Protein AF-A0A7X0MGI4-F1 (afdb_monomer_lite)

Structure (mmCIF, N/CA/C/O backbone):
data_AF-A0A7X0MGI4-F1
#
_entry.id   AF-A0A7X0MGI4-F1
#
loop_
_atom_site.group_PDB
_atom_site.id
_atom_site.type_symbol
_atom_site.label_atom_id
_atom_site.label_alt_id
_atom_site.label_comp_id
_atom_site.label_asym_id
_atom_site.label_entity_id
_atom_site.label_seq_id
_atom_site.pdbx_PDB_ins_code
_atom_site.Cartn_x
_atom_site.Cartn_y
_atom_site.Cartn_z
_atom_site.occupancy
_atom_site.B_iso_or_equiv
_atom_site.auth_seq_id
_atom_site.auth_comp_id
_atom_site.auth_asym_id
_atom_site.auth_atom_id
_atom_site.pdbx_PDB_model_num
ATOM 1 N N . MET A 1 1 ? -4.180 2.781 -29.500 1.00 62.75 1 MET A N 1
ATOM 2 C CA . MET A 1 1 ? -3.336 3.345 -28.426 1.00 62.75 1 MET A CA 1
ATOM 3 C C . MET A 1 1 ? -2.896 2.178 -27.555 1.00 62.75 1 MET A C 1
ATOM 5 O O . MET A 1 1 ? -3.752 1.368 -27.222 1.00 62.75 1 MET A O 1
ATOM 9 N N . ALA A 1 2 ? -1.598 2.018 -27.291 1.00 71.94 2 ALA A N 1
ATOM 10 C CA . ALA A 1 2 ? -1.114 0.973 -26.388 1.00 71.94 2 ALA A CA 1
ATOM 11 C C . ALA A 1 2 ? -1.318 1.423 -24.927 1.00 71.94 2 ALA A C 1
ATOM 13 O O . ALA A 1 2 ? -1.154 2.614 -24.654 1.00 71.94 2 ALA A O 1
ATOM 14 N N . PRO A 1 3 ? -1.712 0.526 -24.009 1.00 78.38 3 PRO A N 1
ATOM 15 C CA . PRO A 1 3 ? -1.865 0.867 -22.598 1.00 78.38 3 PRO A CA 1
ATOM 16 C C . PRO A 1 3 ? -0.512 1.213 -21.953 1.00 78.38 3 PRO A C 1
ATOM 18 O O . PRO A 1 3 ? 0.517 0.644 -22.311 1.00 78.38 3 PRO A O 1
ATOM 21 N N . SER A 1 4 ? -0.531 2.157 -21.005 1.00 90.88 4 SER A N 1
ATOM 22 C CA . SER A 1 4 ? 0.606 2.472 -20.124 1.00 90.88 4 SER A CA 1
ATOM 23 C C . SER A 1 4 ? 0.912 1.299 -19.183 1.00 90.88 4 SER A C 1
ATOM 25 O O . SER A 1 4 ? 0.024 0.493 -18.902 1.00 90.88 4 SER A O 1
ATOM 27 N N . THR A 1 5 ? 2.132 1.247 -18.641 1.00 90.75 5 THR A N 1
ATOM 28 C CA . THR A 1 5 ? 2.509 0.340 -17.540 1.00 90.75 5 THR A CA 1
ATOM 29 C C . THR A 1 5 ? 1.713 0.602 -16.255 1.00 90.75 5 THR A C 1
ATOM 31 O O . THR A 1 5 ? 1.580 -0.299 -15.437 1.00 90.75 5 THR A O 1
ATOM 34 N N . HIS A 1 6 ? 1.127 1.797 -16.115 1.00 93.69 6 HIS A N 1
ATOM 35 C CA . HIS A 1 6 ? 0.294 2.218 -14.980 1.00 93.69 6 HIS A CA 1
ATOM 36 C C . HIS A 1 6 ? -1.187 2.259 -15.374 1.00 93.69 6 HIS A C 1
ATOM 38 O O . HIS A 1 6 ? -1.831 3.308 -15.342 1.00 93.69 6 HIS A O 1
ATOM 44 N N . ASN A 1 7 ? -1.719 1.136 -15.857 1.00 91.12 7 ASN A N 1
ATOM 45 C CA . ASN A 1 7 ? -3.123 1.023 -16.244 1.00 91.12 7 ASN A CA 1
ATOM 46 C C . ASN A 1 7 ? -3.768 -0.217 -15.615 1.00 91.12 7 ASN A C 1
ATOM 48 O O . ASN A 1 7 ? -3.188 -1.299 -15.632 1.00 91.12 7 ASN A O 1
ATOM 52 N N . GLY A 1 8 ? -4.992 -0.061 -15.105 1.00 90.75 8 GLY A N 1
ATOM 53 C CA . GLY A 1 8 ? -5.728 -1.118 -14.412 1.00 90.75 8 GLY A CA 1
ATOM 54 C C . GLY A 1 8 ? -5.071 -1.532 -13.092 1.00 90.75 8 GLY A C 1
ATOM 55 O O . GLY A 1 8 ? -4.338 -0.758 -12.478 1.00 90.75 8 GLY A O 1
ATOM 56 N N . THR A 1 9 ? -5.343 -2.757 -12.642 1.00 94.25 9 THR A N 1
ATOM 57 C CA . THR A 1 9 ? -4.617 -3.368 -11.519 1.00 94.25 9 THR A CA 1
ATOM 58 C C . THR A 1 9 ? -3.202 -3.714 -11.976 1.00 94.25 9 THR A C 1
ATOM 60 O O . THR A 1 9 ? -3.031 -4.523 -12.885 1.00 94.25 9 THR A O 1
ATOM 63 N N . HIS A 1 10 ? -2.199 -3.095 -11.358 1.00 95.38 10 HIS A N 1
ATOM 64 C CA . HIS A 1 10 ? -0.795 -3.182 -11.760 1.00 95.38 10 HIS A CA 1
ATOM 65 C C . HIS A 1 10 ? 0.129 -3.210 -10.534 1.00 95.38 10 HIS A C 1
ATOM 67 O O . HIS A 1 10 ? -0.341 -3.199 -9.396 1.00 95.38 10 HIS A O 1
ATOM 73 N N . LEU A 1 11 ? 1.437 -3.277 -10.782 1.00 95.75 11 LEU A N 1
ATOM 74 C CA . LEU A 1 11 ? 2.483 -3.265 -9.766 1.00 95.75 11 LEU A CA 1
ATOM 75 C C . LEU A 1 11 ? 3.522 -2.201 -10.120 1.00 95.75 11 LEU A C 1
ATOM 77 O O . LEU A 1 11 ? 4.064 -2.215 -11.226 1.00 95.75 11 LEU A O 1
ATOM 81 N N . ASP A 1 12 ? 3.831 -1.338 -9.158 1.00 96.50 12 ASP A N 1
ATOM 82 C CA . ASP A 1 12 ? 4.896 -0.347 -9.269 1.00 96.50 12 ASP A CA 1
ATOM 83 C C . ASP A 1 12 ? 6.180 -0.882 -8.625 1.00 96.50 12 ASP A C 1
ATOM 85 O O . ASP A 1 12 ? 6.216 -1.196 -7.436 1.00 96.50 12 ASP A O 1
ATOM 89 N N . ALA A 1 13 ? 7.252 -0.990 -9.411 1.00 96.69 13 ALA A N 1
ATOM 90 C CA . ALA A 1 13 ? 8.588 -1.282 -8.891 1.00 96.69 13 ALA A CA 1
ATOM 91 C C . ALA A 1 13 ? 9.240 -0.001 -8.331 1.00 96.69 13 ALA A C 1
ATOM 93 O O . ALA A 1 13 ? 8.902 1.083 -8.805 1.00 96.69 13 ALA A O 1
ATOM 94 N N . PRO A 1 14 ? 10.223 -0.077 -7.409 1.00 96.00 14 PRO A N 1
ATOM 95 C CA . PRO A 1 14 ? 10.893 1.105 -6.845 1.00 96.00 14 PRO A CA 1
ATOM 96 C C . PRO A 1 14 ? 11.381 2.126 -7.886 1.00 96.00 14 PRO A C 1
ATOM 98 O O . PRO A 1 14 ? 11.276 3.336 -7.673 1.00 96.00 14 PRO A O 1
ATOM 101 N N . TYR A 1 15 ? 11.842 1.651 -9.051 1.00 96.62 15 TYR A N 1
ATOM 102 C CA . TYR A 1 15 ? 12.280 2.505 -10.161 1.00 96.62 15 TYR A CA 1
ATOM 103 C C . TYR A 1 15 ? 11.192 3.464 -10.682 1.00 96.62 15 TYR A C 1
ATOM 105 O O . TYR A 1 15 ? 11.517 4.500 -11.256 1.00 96.62 15 TYR A O 1
ATOM 113 N N . HIS A 1 16 ? 9.908 3.151 -10.470 1.00 96.44 16 HIS A N 1
ATOM 114 C CA . HIS A 1 16 ? 8.785 4.030 -10.804 1.00 96.44 16 HIS A CA 1
ATOM 115 C C . HIS A 1 16 ? 8.903 5.406 -10.132 1.00 96.44 16 HIS A C 1
ATOM 117 O O . HIS A 1 16 ? 8.573 6.419 -10.746 1.00 96.44 16 HIS A O 1
ATOM 123 N N . TYR A 1 17 ? 9.392 5.443 -8.889 1.00 93.88 17 TYR A N 1
ATOM 124 C CA . TYR A 1 17 ? 9.463 6.670 -8.104 1.00 93.88 17 TYR A CA 1
ATOM 125 C C . TYR A 1 17 ? 10.788 7.412 -8.299 1.00 93.88 17 TYR A C 1
ATOM 127 O O . TYR A 1 17 ? 10.809 8.629 -8.483 1.00 93.88 17 TYR A O 1
ATOM 135 N N . HIS A 1 18 ? 11.910 6.690 -8.254 1.00 96.56 18 HIS A N 1
ATOM 136 C CA . HIS A 1 18 ? 13.239 7.279 -8.397 1.00 96.56 18 HIS A CA 1
ATOM 137 C C . HIS A 1 18 ? 14.254 6.246 -8.901 1.00 96.56 18 HIS A C 1
ATOM 139 O O . HIS A 1 18 ? 14.120 5.055 -8.630 1.00 96.56 18 HIS A O 1
ATOM 145 N N . SER A 1 19 ? 15.307 6.689 -9.598 1.00 96.25 19 SER A N 1
ATOM 146 C CA . SER A 1 19 ? 16.346 5.803 -10.158 1.00 96.25 19 SER A CA 1
ATOM 147 C C . SER A 1 19 ? 17.270 5.176 -9.106 1.00 96.25 19 SER A C 1
ATOM 149 O O . SER A 1 19 ? 18.013 4.241 -9.412 1.00 96.25 19 SER A O 1
ATOM 151 N N . THR A 1 20 ? 17.209 5.673 -7.871 1.00 97.12 20 THR A N 1
ATOM 152 C CA . THR A 1 20 ? 17.915 5.147 -6.700 1.00 97.12 20 THR A CA 1
ATOM 153 C C . THR A 1 20 ? 16.983 5.025 -5.495 1.00 97.12 20 THR A C 1
ATOM 155 O O . THR A 1 20 ? 16.045 5.811 -5.353 1.00 97.12 20 THR A O 1
ATOM 158 N N . MET A 1 21 ? 17.284 4.070 -4.620 1.00 93.38 21 MET A N 1
ATOM 159 C CA . MET A 1 21 ? 16.620 3.749 -3.356 1.00 93.38 21 MET A CA 1
ATOM 160 C C . MET A 1 21 ? 17.674 3.560 -2.249 1.00 93.38 21 MET A C 1
ATOM 162 O O . MET A 1 21 ? 18.866 3.703 -2.518 1.00 93.38 21 MET A O 1
ATOM 166 N N . ASP A 1 22 ? 17.257 3.289 -1.009 1.00 89.81 22 ASP A N 1
ATOM 167 C CA . ASP A 1 22 ? 18.118 2.840 0.103 1.00 89.81 22 ASP A CA 1
ATOM 168 C C . ASP A 1 22 ? 19.500 3.515 0.162 1.00 89.81 22 ASP A C 1
ATOM 170 O O . ASP A 1 22 ? 20.543 2.892 -0.021 1.00 89.81 22 ASP A O 1
ATOM 174 N N . HIS A 1 23 ? 19.510 4.833 0.381 1.00 93.00 23 HIS A N 1
ATOM 175 C CA . HIS A 1 23 ? 20.736 5.640 0.471 1.00 93.00 23 HIS A CA 1
ATOM 176 C C . HIS A 1 23 ? 21.623 5.645 -0.793 1.00 93.00 23 HIS A C 1
ATOM 178 O O . HIS A 1 23 ? 22.834 5.841 -0.704 1.00 93.00 23 HIS A O 1
ATOM 184 N N . GLY A 1 24 ? 21.022 5.519 -1.981 1.00 94.44 24 GLY A N 1
ATOM 185 C CA . GLY A 1 24 ? 21.693 5.729 -3.270 1.00 94.44 24 GLY A CA 1
ATOM 186 C C . GLY A 1 24 ? 21.976 4.457 -4.070 1.00 94.44 24 GLY A C 1
ATOM 187 O O . GLY A 1 24 ? 22.602 4.537 -5.126 1.00 94.44 24 GLY A O 1
ATOM 188 N N . ILE A 1 25 ? 21.504 3.301 -3.605 1.00 96.81 25 ILE A N 1
ATOM 189 C CA . ILE A 1 25 ? 21.546 2.039 -4.351 1.00 96.81 25 ILE A CA 1
ATOM 190 C C . ILE A 1 25 ? 20.629 2.160 -5.581 1.00 96.81 25 ILE A C 1
ATOM 192 O O . ILE A 1 25 ? 19.571 2.776 -5.475 1.00 96.81 25 ILE A O 1
ATOM 196 N N . PRO A 1 26 ? 20.984 1.610 -6.758 1.00 97.75 26 PRO A N 1
ATOM 197 C CA . PRO A 1 26 ? 20.074 1.588 -7.902 1.00 97.75 26 PRO A CA 1
ATOM 198 C C . PRO A 1 26 ? 18.721 0.956 -7.547 1.00 97.75 26 PRO A C 1
ATOM 200 O O . PRO A 1 26 ? 18.674 -0.117 -6.946 1.00 97.75 26 PRO A O 1
ATOM 203 N N . SER A 1 27 ? 17.625 1.617 -7.923 1.00 97.75 27 SER A N 1
ATOM 204 C CA . SER A 1 27 ? 16.277 1.096 -7.684 1.00 97.75 27 SER A CA 1
ATOM 205 C C . SER A 1 27 ? 15.993 -0.132 -8.536 1.00 97.75 27 SER A C 1
ATOM 207 O O . SER A 1 27 ? 16.314 -0.142 -9.726 1.00 97.75 27 SER A O 1
ATOM 209 N N . LEU A 1 28 ? 15.308 -1.119 -7.955 1.00 97.38 28 LEU A N 1
ATOM 210 C CA . LEU A 1 28 ? 14.858 -2.303 -8.686 1.00 97.38 28 LEU A CA 1
ATOM 211 C C . LEU A 1 28 ? 13.847 -1.918 -9.772 1.00 97.38 28 LEU A C 1
ATOM 213 O O . LEU A 1 28 ? 12.846 -1.240 -9.502 1.00 97.38 28 LEU A O 1
ATOM 217 N N . ARG A 1 29 ? 14.091 -2.388 -10.995 1.00 96.88 29 ARG A N 1
ATOM 218 C CA . ARG A 1 29 ? 13.096 -2.430 -12.071 1.00 96.88 29 ARG A CA 1
ATOM 219 C C . ARG A 1 29 ? 12.171 -3.630 -11.886 1.00 96.88 29 ARG A C 1
ATOM 221 O O . ARG A 1 29 ? 12.450 -4.540 -11.112 1.00 96.88 29 ARG A O 1
ATOM 228 N N . ILE A 1 30 ? 11.054 -3.643 -12.611 1.00 96.12 30 ILE A N 1
ATOM 229 C CA . ILE A 1 30 ? 10.026 -4.684 -12.462 1.00 96.12 30 ILE A CA 1
ATOM 230 C C . ILE A 1 30 ? 10.546 -6.100 -12.755 1.00 96.12 30 ILE A C 1
ATOM 232 O O . ILE A 1 30 ? 10.126 -7.049 -12.105 1.00 96.12 30 ILE A O 1
ATOM 236 N N . ASP A 1 31 ? 11.491 -6.244 -13.684 1.00 96.44 31 ASP A N 1
ATOM 237 C CA . ASP A 1 31 ? 12.140 -7.509 -14.039 1.00 96.44 31 ASP A CA 1
ATOM 238 C C . ASP A 1 31 ? 13.157 -7.998 -12.991 1.00 96.44 31 ASP A C 1
ATOM 240 O O . ASP A 1 31 ? 13.589 -9.148 -13.041 1.00 96.44 31 ASP A O 1
ATOM 244 N N . GLU A 1 32 ? 13.506 -7.148 -12.024 1.00 97.25 32 GLU A N 1
ATOM 245 C CA . GLU A 1 32 ? 14.462 -7.427 -10.946 1.00 97.25 32 GLU A CA 1
ATOM 246 C C . GLU A 1 32 ? 13.765 -7.683 -9.599 1.00 97.25 32 GLU A C 1
ATOM 248 O O . GLU A 1 32 ? 14.405 -8.141 -8.651 1.00 97.25 32 GLU A O 1
ATOM 253 N N . VAL A 1 33 ? 12.456 -7.411 -9.497 1.00 96.69 33 VAL A N 1
A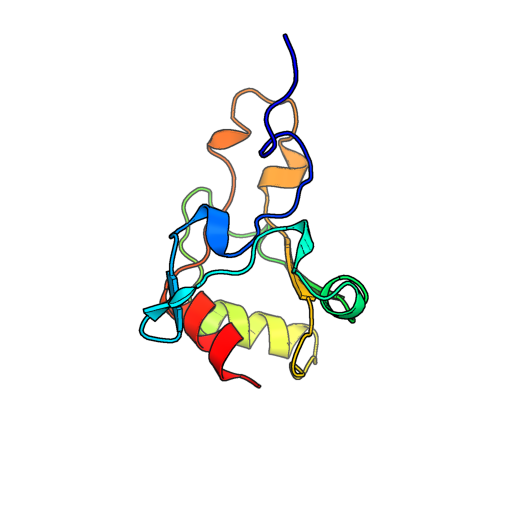TOM 254 C CA . VAL A 1 33 ? 11.675 -7.669 -8.280 1.00 96.69 33 VAL A CA 1
ATOM 255 C C . VAL A 1 33 ? 11.618 -9.181 -8.023 1.00 96.69 33 VAL A C 1
ATOM 257 O O . VAL A 1 33 ? 11.158 -9.935 -8.888 1.00 96.69 33 VAL A O 1
ATOM 260 N N . PRO A 1 34 ? 12.030 -9.663 -6.832 1.00 96.62 34 PRO A N 1
ATOM 261 C CA . PRO A 1 34 ? 11.936 -11.076 -6.506 1.00 96.62 34 PRO A CA 1
ATOM 262 C C . PRO A 1 34 ? 10.484 -11.543 -6.545 1.00 96.62 34 PRO A C 1
ATOM 264 O O . PRO A 1 34 ? 9.653 -11.089 -5.761 1.00 96.62 34 PRO A O 1
ATOM 267 N N . LEU A 1 35 ? 10.187 -12.516 -7.406 1.00 96.06 35 LEU A N 1
ATOM 268 C CA . LEU A 1 35 ? 8.826 -13.025 -7.566 1.00 96.06 35 LEU A CA 1
ATOM 269 C C . LEU A 1 35 ? 8.231 -13.512 -6.234 1.00 96.06 35 LEU A C 1
ATOM 271 O O . LEU A 1 35 ? 7.047 -13.325 -5.981 1.00 96.06 35 LEU A O 1
ATOM 275 N N . GLY A 1 36 ? 9.065 -14.069 -5.348 1.00 97.00 36 GLY A N 1
ATOM 276 C CA . GLY A 1 36 ? 8.660 -14.505 -4.012 1.00 97.00 36 GLY A CA 1
ATOM 277 C C . GLY A 1 36 ? 8.055 -13.404 -3.133 1.00 97.00 36 GLY A C 1
ATOM 278 O O . GLY A 1 36 ? 7.286 -13.739 -2.240 1.00 97.00 36 GLY A O 1
ATOM 279 N N . TRP A 1 37 ? 8.334 -12.119 -3.382 1.00 96.31 37 TRP A N 1
ATOM 280 C CA . TRP A 1 37 ? 7.674 -11.002 -2.687 1.00 96.31 37 TRP A CA 1
ATOM 281 C C . TRP A 1 37 ? 6.199 -10.875 -3.081 1.00 96.31 37 TRP A C 1
ATOM 283 O O . TRP A 1 37 ? 5.371 -10.493 -2.264 1.00 96.31 37 TRP A O 1
ATOM 293 N N . CYS A 1 38 ? 5.848 -11.252 -4.312 1.00 96.31 38 CYS A N 1
ATOM 294 C CA . CYS A 1 38 ? 4.482 -11.186 -4.832 1.00 96.31 38 CYS A CA 1
ATOM 295 C C . CYS A 1 38 ? 3.613 -12.393 -4.428 1.00 96.31 38 CYS A C 1
ATOM 297 O O . CYS A 1 38 ? 2.415 -12.393 -4.696 1.00 96.31 38 CYS A O 1
ATOM 299 N N . PHE A 1 39 ? 4.199 -13.418 -3.800 1.00 97.06 39 PHE A N 1
ATOM 300 C CA . PHE A 1 39 ? 3.516 -14.638 -3.339 1.00 97.06 39 PHE A CA 1
ATOM 301 C C . PHE A 1 39 ? 3.525 -14.763 -1.807 1.00 97.06 39 PHE A C 1
ATOM 303 O O . PHE A 1 39 ? 3.646 -15.860 -1.263 1.00 97.06 39 PHE A O 1
ATOM 310 N N . GLN A 1 40 ? 3.428 -13.633 -1.109 1.00 97.94 40 GLN A N 1
ATOM 311 C CA . GLN A 1 40 ? 3.387 -13.570 0.352 1.00 97.94 40 GLN A CA 1
ATOM 312 C C . GLN A 1 40 ? 1.944 -13.521 0.885 1.00 97.94 40 GLN A C 1
ATOM 314 O O . GLN A 1 40 ? 1.013 -13.246 0.120 1.00 97.94 40 GLN A O 1
ATOM 319 N N . PRO A 1 41 ? 1.722 -13.802 2.183 1.00 97.94 41 PRO A N 1
ATOM 320 C CA . PRO A 1 41 ? 0.409 -13.662 2.805 1.00 97.94 41 PRO A CA 1
ATOM 321 C C . PRO A 1 41 ? -0.148 -12.240 2.665 1.00 97.94 41 PRO A C 1
ATOM 323 O O . PRO A 1 41 ? 0.563 -11.260 2.863 1.00 97.94 41 PRO A O 1
ATOM 326 N N . GLY A 1 42 ? -1.436 -12.129 2.338 1.00 97.81 42 GLY A N 1
ATOM 327 C CA . GLY A 1 42 ? -2.138 -10.848 2.272 1.00 97.81 42 GLY A CA 1
ATOM 328 C C . GLY A 1 42 ? -2.843 -10.511 3.586 1.00 97.81 42 GLY A C 1
ATOM 329 O O . GLY A 1 42 ? -3.578 -11.342 4.121 1.00 97.81 42 GLY A O 1
ATOM 330 N N . VAL A 1 43 ? -2.684 -9.276 4.060 1.00 98.12 43 VAL A N 1
ATOM 331 C CA . VAL A 1 43 ? -3.354 -8.732 5.250 1.00 98.12 43 VAL A CA 1
ATOM 332 C C . VAL A 1 43 ? -4.227 -7.567 4.814 1.00 98.12 43 VAL A C 1
ATOM 334 O O . VAL A 1 43 ? -3.728 -6.556 4.328 1.00 98.12 43 VAL A O 1
ATOM 337 N N . LYS A 1 44 ? -5.546 -7.696 4.955 1.00 98.38 44 LYS A N 1
ATOM 338 C CA . LYS A 1 44 ? -6.482 -6.652 4.527 1.00 98.38 44 LYS A CA 1
ATOM 339 C C . LYS A 1 44 ? -6.803 -5.704 5.678 1.00 98.38 44 LYS A C 1
ATOM 341 O O . LYS A 1 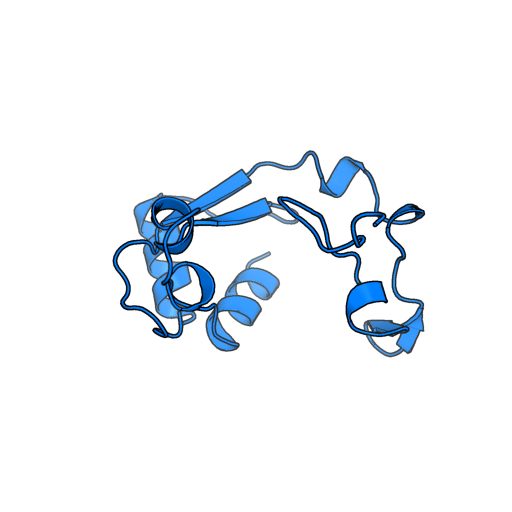44 ? -7.381 -6.149 6.665 1.00 98.38 44 LYS A O 1
ATOM 346 N N . LEU A 1 45 ? -6.535 -4.415 5.486 1.00 98.56 45 LEU A N 1
ATOM 347 C CA . LEU A 1 45 ? -6.975 -3.341 6.380 1.00 98.56 45 LEU A CA 1
ATOM 348 C C . LEU A 1 45 ? -8.217 -2.670 5.782 1.00 98.56 45 LEU A C 1
ATOM 350 O O . LEU A 1 45 ? -8.180 -2.224 4.633 1.00 98.56 45 LEU A O 1
ATOM 354 N N . ASP A 1 46 ? -9.339 -2.657 6.506 1.00 98.56 46 ASP A N 1
ATOM 355 C CA . ASP A 1 46 ? -10.628 -2.177 6.001 1.00 98.56 46 ASP A CA 1
ATOM 356 C C . ASP A 1 46 ? -10.941 -0.729 6.405 1.00 98.56 46 ASP A C 1
ATOM 358 O O . ASP A 1 46 ? -11.512 -0.445 7.457 1.00 98.56 46 ASP A O 1
ATOM 362 N N . PHE A 1 47 ? -10.646 0.197 5.498 1.00 98.62 47 PHE A N 1
ATOM 363 C CA . PHE A 1 47 ? -10.798 1.642 5.679 1.00 98.62 47 PHE A CA 1
ATOM 364 C C . PHE A 1 47 ? -11.921 2.249 4.833 1.00 98.62 47 PHE A C 1
ATOM 366 O O . PHE A 1 47 ? -12.008 3.461 4.658 1.00 98.62 47 PHE A O 1
ATOM 373 N N . ARG A 1 48 ? -12.843 1.421 4.324 1.00 98.25 48 ARG A N 1
ATOM 374 C CA . ARG A 1 48 ? -14.006 1.870 3.531 1.00 98.25 48 ARG A CA 1
ATOM 375 C C . ARG A 1 48 ? -14.933 2.850 4.254 1.00 98.25 48 ARG A C 1
ATOM 377 O O . ARG A 1 48 ? -15.778 3.456 3.606 1.00 98.25 48 ARG A O 1
ATOM 384 N N . HIS A 1 49 ? -14.830 2.930 5.576 1.00 97.75 49 HIS A N 1
ATOM 385 C CA . HIS A 1 49 ? -15.672 3.763 6.424 1.00 97.75 49 HIS A CA 1
ATOM 386 C C . HIS A 1 49 ? -15.156 5.202 6.566 1.00 97.75 49 HIS A C 1
ATOM 388 O O . HIS A 1 49 ? -15.904 6.051 7.044 1.00 97.75 49 HIS A O 1
ATOM 394 N N . PHE A 1 50 ? -13.912 5.481 6.167 1.00 98.44 50 PHE A N 1
ATOM 395 C CA . PHE A 1 50 ? -13.382 6.839 6.180 1.00 98.44 50 PHE A CA 1
ATOM 396 C C . PHE A 1 50 ? -13.921 7.672 5.018 1.00 98.44 50 PHE A C 1
ATOM 398 O O . PHE A 1 50 ? -14.227 7.154 3.942 1.00 98.44 50 PHE A O 1
ATOM 405 N N . GLU A 1 51 ? -14.024 8.978 5.258 1.00 97.88 51 GLU A N 1
ATOM 406 C CA . GLU A 1 51 ? -14.456 9.949 4.258 1.00 97.88 51 GLU A CA 1
ATOM 407 C C . GLU A 1 51 ? -13.434 10.097 3.121 1.00 97.88 51 GLU A C 1
ATOM 409 O O . GLU A 1 51 ? -12.237 9.827 3.273 1.00 97.88 51 GLU A O 1
ATOM 414 N N . ASP A 1 52 ? -13.921 10.569 1.975 1.00 97.81 52 ASP A N 1
ATOM 415 C CA . ASP A 1 52 ? -13.088 10.906 0.825 1.00 97.81 52 ASP A CA 1
ATOM 416 C C . ASP A 1 52 ? -12.057 11.982 1.223 1.00 97.81 52 ASP A C 1
ATOM 418 O O . ASP A 1 52 ? -12.402 13.030 1.767 1.00 97.81 52 ASP A O 1
ATOM 422 N N . GLY A 1 53 ? -10.771 11.710 0.982 1.00 97.12 53 GLY A N 1
ATOM 423 C CA . GLY A 1 53 ? -9.664 12.594 1.360 1.00 97.12 53 GLY A CA 1
ATOM 424 C C . GLY A 1 53 ? -9.200 12.493 2.818 1.00 97.12 53 GLY A C 1
ATOM 425 O O . GLY A 1 53 ? -8.235 13.170 3.181 1.00 97.12 53 GLY A O 1
ATOM 426 N N . TYR A 1 54 ? -9.815 11.643 3.651 1.00 98.56 54 TYR A N 1
ATOM 427 C CA . TYR A 1 54 ? -9.298 11.367 4.994 1.00 98.56 54 TYR A CA 1
ATOM 428 C C . TYR A 1 54 ? -7.875 10.795 4.924 1.00 98.56 54 TYR A C 1
ATOM 430 O O . TYR A 1 54 ? -7.570 9.963 4.066 1.00 98.56 54 TYR A O 1
ATOM 438 N N . LEU A 1 55 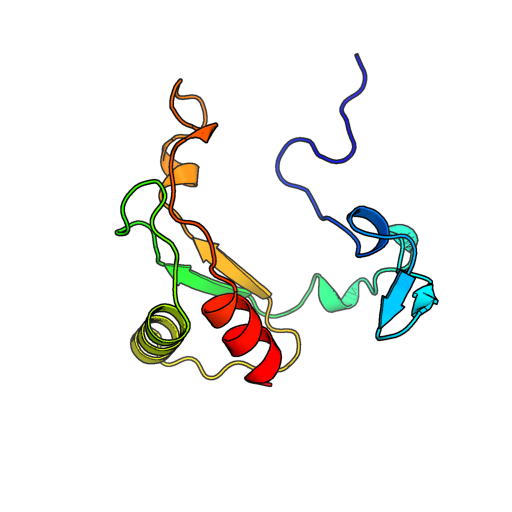? -7.007 11.222 5.841 1.00 98.38 55 LEU A N 1
ATOM 439 C CA . LEU A 1 55 ? -5.620 10.777 5.904 1.00 98.38 55 LEU A CA 1
ATOM 440 C C . LEU A 1 55 ? -5.446 9.766 7.040 1.00 98.38 55 LEU A C 1
ATOM 442 O O . LEU A 1 55 ? -5.409 10.150 8.206 1.00 98.38 55 LEU A O 1
ATOM 446 N N . VAL A 1 56 ? -5.311 8.489 6.683 1.00 98.75 56 VAL A N 1
ATOM 447 C CA . VAL A 1 56 ? -5.108 7.386 7.631 1.00 98.75 56 VAL A CA 1
ATOM 448 C C . VAL A 1 56 ? -3.811 7.600 8.409 1.00 98.75 56 VAL A C 1
ATOM 450 O O . VAL A 1 56 ? -2.761 7.891 7.828 1.00 98.75 56 VAL A O 1
ATOM 453 N N . THR A 1 57 ? -3.886 7.445 9.727 1.00 98.75 57 THR A N 1
ATOM 454 C CA . THR A 1 57 ? -2.786 7.646 10.675 1.00 98.75 57 THR A CA 1
ATOM 455 C C . THR A 1 57 ? -2.202 6.319 11.173 1.00 98.75 57 THR A C 1
ATOM 457 O O . THR A 1 57 ? -2.740 5.244 10.911 1.00 98.75 57 THR A O 1
ATOM 460 N N . ALA A 1 58 ? -1.085 6.382 11.907 1.00 98.31 58 ALA A N 1
ATOM 461 C CA . ALA A 1 58 ? -0.510 5.209 12.573 1.00 98.31 58 ALA A CA 1
ATOM 462 C C . ALA A 1 58 ? -1.523 4.518 13.503 1.00 98.31 58 ALA A C 1
ATOM 464 O O . ALA A 1 58 ? -1.692 3.305 13.424 1.00 98.31 58 ALA A O 1
ATOM 465 N N . SER A 1 59 ? -2.255 5.292 14.310 1.00 98.50 59 SER A N 1
ATOM 466 C CA . SER A 1 59 ? -3.242 4.751 15.249 1.00 98.50 59 SER A CA 1
ATOM 467 C C . SER A 1 59 ? -4.410 4.057 14.548 1.00 98.50 59 SER A C 1
ATOM 469 O O . SER A 1 59 ? -4.902 3.056 15.056 1.00 98.50 59 SER A O 1
ATOM 471 N N . ASP A 1 60 ? -4.828 4.530 13.371 1.00 98.62 60 ASP A N 1
ATOM 472 C CA . ASP A 1 60 ? -5.874 3.860 12.584 1.00 98.62 60 ASP A CA 1
ATOM 473 C C . ASP A 1 60 ? -5.401 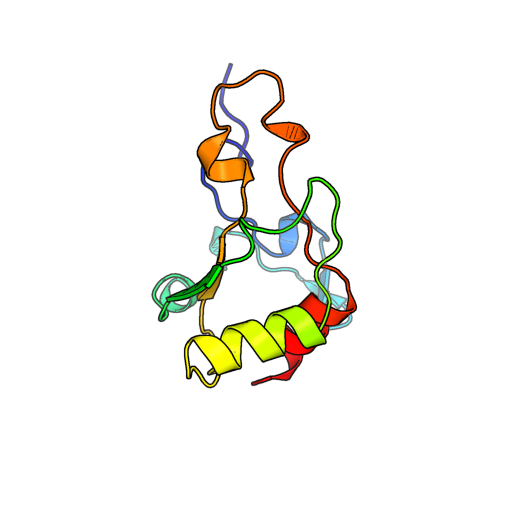2.493 12.067 1.00 98.62 60 ASP A C 1
ATOM 475 O O . ASP A 1 60 ? -6.146 1.513 12.106 1.00 98.62 60 ASP A O 1
ATOM 479 N N . ALA A 1 61 ? -4.148 2.414 11.602 1.00 98.12 61 ALA A N 1
ATOM 480 C CA . ALA A 1 61 ? -3.548 1.164 11.143 1.00 98.12 61 ALA A CA 1
ATOM 481 C C . ALA A 1 61 ? -3.358 0.160 12.289 1.00 98.12 61 ALA A C 1
ATOM 483 O O . ALA A 1 61 ? -3.699 -1.012 12.135 1.00 98.12 61 ALA A O 1
ATOM 484 N N . GLU A 1 62 ? -2.866 0.619 13.441 1.00 97.81 62 GLU A N 1
ATOM 485 C CA . GLU A 1 62 ? -2.714 -0.194 14.653 1.00 97.81 62 GLU A CA 1
ATOM 486 C C . GLU A 1 62 ? -4.065 -0.716 15.154 1.00 97.81 62 GLU A C 1
ATOM 488 O O . GLU A 1 62 ? -4.204 -1.912 15.405 1.00 97.81 62 GLU A O 1
ATOM 493 N N . ALA A 1 63 ? -5.079 0.151 15.225 1.00 98.50 63 ALA A N 1
ATOM 494 C CA . ALA A 1 63 ? -6.421 -0.230 15.650 1.00 98.50 63 ALA A CA 1
ATOM 495 C C . ALA A 1 63 ? -7.052 -1.262 14.705 1.00 98.50 63 ALA A C 1
ATOM 497 O O . ALA A 1 63 ? -7.718 -2.193 15.157 1.00 98.50 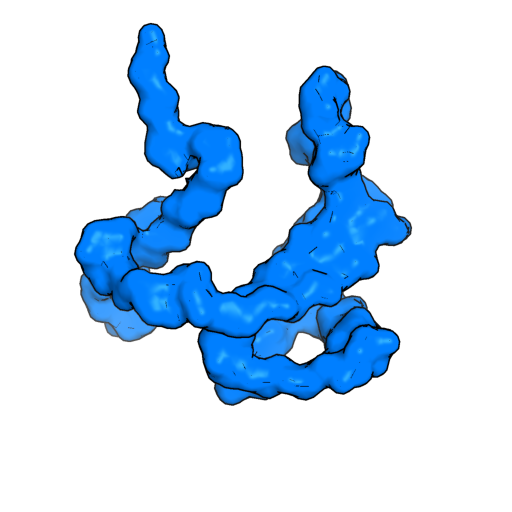63 ALA A O 1
ATOM 498 N N . GLU A 1 64 ? -6.837 -1.136 13.393 1.00 98.56 64 GLU A N 1
ATOM 499 C CA . GLU A 1 64 ? -7.357 -2.106 12.430 1.00 98.56 64 GLU A CA 1
ATOM 500 C C . GLU A 1 64 ? -6.636 -3.456 12.519 1.00 98.56 64 GLU A C 1
ATOM 502 O O . GLU A 1 64 ? -7.294 -4.496 12.475 1.00 98.56 64 GLU A O 1
ATOM 507 N N . LEU A 1 65 ? -5.312 -3.456 12.709 1.00 98.19 65 LEU A N 1
ATOM 508 C CA . LEU A 1 65 ? -4.530 -4.671 12.961 1.00 98.19 65 LEU A CA 1
ATOM 509 C C . LEU A 1 65 ? -4.981 -5.377 14.247 1.00 98.19 65 LEU A C 1
ATOM 511 O O . LEU A 1 65 ? -5.173 -6.596 14.247 1.00 98.19 65 LEU A O 1
ATOM 515 N N . GLU A 1 66 ? -5.222 -4.617 15.319 1.00 98.31 66 GLU A N 1
ATOM 516 C CA . GLU A 1 66 ? -5.771 -5.134 16.573 1.00 98.31 66 GLU A CA 1
ATOM 517 C C . GLU A 1 66 ? -7.174 -5.718 16.364 1.00 98.31 66 GLU A C 1
ATOM 519 O O . GLU A 1 66 ? -7.445 -6.846 16.782 1.00 98.31 66 GLU A O 1
ATOM 524 N N . ARG A 1 67 ? -8.053 -5.006 15.647 1.00 98.62 67 ARG A N 1
ATOM 525 C CA . ARG A 1 67 ? -9.425 -5.450 15.361 1.00 98.62 67 ARG A CA 1
ATOM 526 C C . ARG A 1 67 ? -9.463 -6.786 14.620 1.00 98.62 67 ARG A C 1
ATOM 528 O O . ARG A 1 67 ? -10.358 -7.595 14.872 1.00 98.62 67 ARG A O 1
ATOM 535 N N . ILE A 1 68 ? -8.533 -7.018 13.691 1.00 98.38 68 ILE A N 1
ATOM 536 C CA . ILE A 1 68 ? -8.422 -8.296 12.966 1.00 98.38 68 ILE A CA 1
ATOM 537 C C . ILE A 1 68 ? -7.569 -9.339 13.705 1.00 98.38 68 ILE A C 1
ATOM 539 O O . ILE A 1 68 ? -7.510 -10.485 13.261 1.00 98.38 68 ILE A O 1
ATOM 543 N N . GLY A 1 69 ? -6.931 -8.967 14.819 1.00 98.06 69 GLY A N 1
ATOM 544 C CA . GLY A 1 69 ? -6.076 -9.843 15.618 1.00 98.06 69 GLY A CA 1
ATOM 545 C C . GLY A 1 69 ? -4.803 -10.287 14.895 1.00 98.06 69 GLY A C 1
ATOM 546 O O . GLY A 1 69 ? -4.343 -11.408 15.117 1.00 98.06 69 GLY A O 1
ATOM 547 N N . HIS A 1 70 ? -4.255 -9.452 14.005 1.00 97.56 70 HIS A N 1
ATOM 548 C CA . HIS A 1 70 ? -3.076 -9.792 13.203 1.00 97.56 70 HIS A CA 1
ATOM 549 C C . HIS A 1 70 ? -1.829 -9.064 13.696 1.00 97.56 70 HIS A C 1
ATOM 551 O O . HIS A 1 70 ? -1.823 -7.847 13.857 1.00 97.56 70 HIS A O 1
ATOM 557 N N . VAL A 1 71 ? -0.745 -9.818 13.867 1.00 96.25 71 VAL A N 1
ATOM 558 C CA . VAL A 1 71 ? 0.595 -9.272 14.096 1.00 96.25 71 VAL A CA 1
ATOM 559 C C . VAL A 1 71 ? 1.350 -9.370 12.780 1.00 96.25 71 VAL A C 1
ATOM 561 O O . VAL A 1 71 ? 1.535 -10.478 12.268 1.00 96.25 71 VAL A O 1
ATOM 564 N N . LEU A 1 72 ? 1.760 -8.220 12.240 1.00 96.44 72 LEU A N 1
ATOM 565 C CA . LEU A 1 72 ?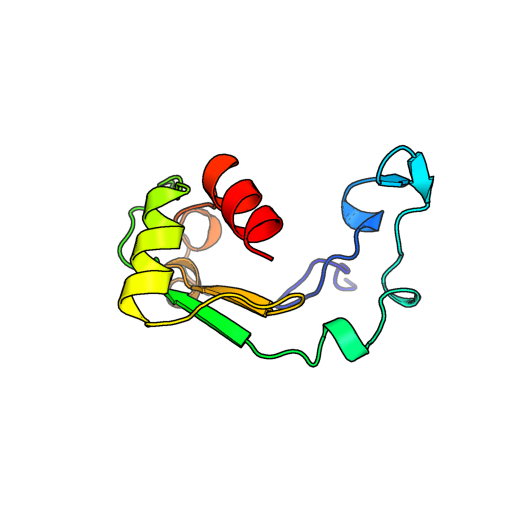 2.478 -8.153 10.971 1.00 96.44 72 LEU A CA 1
ATOM 566 C C . LEU A 1 72 ? 3.768 -8.969 11.011 1.00 96.44 72 LEU A C 1
ATOM 568 O O . LEU A 1 72 ? 4.459 -9.049 12.028 1.00 96.44 72 LEU A O 1
ATOM 572 N N . ARG A 1 73 ? 4.083 -9.578 9.872 1.00 96.06 73 ARG A N 1
ATOM 573 C CA . ARG A 1 73 ? 5.334 -10.294 9.635 1.00 96.06 73 ARG A CA 1
ATOM 574 C C . ARG A 1 73 ? 6.087 -9.644 8.478 1.00 96.06 73 ARG A C 1
ATOM 576 O O . ARG A 1 73 ? 5.450 -9.066 7.594 1.00 96.06 73 ARG A O 1
ATOM 583 N N . PRO A 1 74 ? 7.426 -9.771 8.437 1.00 95.44 74 PRO A N 1
ATOM 584 C CA . PRO A 1 74 ? 8.192 -9.334 7.281 1.00 95.44 74 PRO A CA 1
ATOM 585 C C . PRO A 1 74 ? 7.599 -9.887 5.982 1.00 95.44 74 PRO A C 1
ATOM 587 O O . PRO A 1 74 ? 7.331 -11.085 5.883 1.00 95.44 74 PRO A O 1
ATOM 590 N N . LEU A 1 75 ? 7.451 -9.002 4.995 1.00 95.50 75 LEU A N 1
ATOM 591 C CA . LEU A 1 75 ? 6.906 -9.270 3.660 1.00 95.50 75 LEU A CA 1
ATOM 592 C C . LEU A 1 75 ? 5.397 -9.559 3.572 1.00 95.50 75 LEU A C 1
ATOM 594 O O . LEU A 1 75 ? 4.929 -9.839 2.469 1.00 95.50 75 LEU A O 1
ATOM 598 N N . ASP A 1 76 ? 4.623 -9.451 4.658 1.00 97.62 76 ASP A N 1
ATOM 599 C CA . ASP A 1 76 ? 3.158 -9.444 4.544 1.00 97.62 76 ASP A CA 1
ATOM 600 C C . ASP A 1 76 ? 2.712 -8.370 3.528 1.00 97.62 76 ASP A C 1
ATOM 602 O O . ASP A 1 76 ? 3.149 -7.217 3.569 1.00 97.62 76 ASP A O 1
ATOM 606 N N . ILE A 1 77 ? 1.810 -8.736 2.615 1.00 98.06 77 ILE A N 1
ATOM 607 C CA . ILE A 1 77 ? 1.242 -7.813 1.630 1.00 98.06 77 ILE A CA 1
ATOM 608 C C . ILE A 1 77 ? 0.049 -7.117 2.276 1.00 98.06 77 ILE A C 1
ATOM 610 O O . ILE A 1 77 ? -1.048 -7.675 2.364 1.00 98.06 77 ILE A O 1
ATOM 614 N N . VAL A 1 78 ? 0.253 -5.879 2.721 1.00 98.00 78 VAL A N 1
ATOM 615 C CA . VAL A 1 78 ? -0.826 -5.056 3.273 1.00 98.00 78 VAL A CA 1
ATOM 616 C C . VAL A 1 78 ? -1.724 -4.553 2.142 1.00 98.00 78 VAL A C 1
ATOM 618 O O . VAL A 1 78 ? -1.328 -3.727 1.322 1.00 98.00 78 VAL A O 1
ATOM 621 N N . VAL A 1 79 ? -2.961 -5.044 2.108 1.00 98.12 79 VAL A N 1
ATOM 622 C CA . VAL A 1 79 ? -3.992 -4.643 1.148 1.00 98.12 79 VAL A CA 1
ATOM 623 C C . VAL A 1 79 ? -4.897 -3.603 1.798 1.00 98.12 79 VAL A C 1
ATOM 625 O O . VAL A 1 79 ? -5.750 -3.927 2.628 1.00 98.12 79 VAL A O 1
ATOM 628 N N . VAL A 1 80 ? -4.723 -2.344 1.402 1.00 98.12 80 VAL A N 1
ATOM 629 C CA . VAL A 1 80 ? -5.523 -1.218 1.895 1.00 98.12 80 VAL A CA 1
ATOM 630 C C . VAL A 1 80 ? -6.861 -1.179 1.155 1.00 98.12 80 VAL A C 1
ATOM 632 O O . VAL A 1 80 ? -6.931 -0.836 -0.023 1.00 98.12 80 VAL A O 1
ATOM 635 N N . ASN A 1 81 ? -7.939 -1.552 1.841 1.00 98.25 81 ASN A N 1
ATOM 636 C CA . ASN A 1 81 ? -9.276 -1.613 1.265 1.00 98.25 81 ASN A CA 1
ATOM 637 C C . ASN A 1 81 ? -10.047 -0.319 1.551 1.00 98.25 81 ASN A C 1
ATOM 639 O O . ASN A 1 81 ? -10.479 -0.087 2.679 1.00 98.25 81 ASN A O 1
ATOM 643 N N . THR A 1 82 ? -10.253 0.504 0.525 1.00 98.31 82 THR A N 1
ATOM 644 C CA . THR A 1 82 ? -10.920 1.811 0.630 1.00 98.31 82 THR A CA 1
ATOM 645 C C . THR A 1 82 ? -12.251 1.845 -0.124 1.00 98.31 82 THR A C 1
ATOM 647 O O . THR A 1 82 ? -12.604 0.919 -0.860 1.00 98.31 82 THR A O 1
ATOM 650 N N . ALA A 1 83 ? -13.016 2.929 0.039 1.00 97.56 83 ALA A N 1
ATOM 651 C CA . ALA A 1 83 ? -14.292 3.110 -0.653 1.00 97.56 83 ALA A CA 1
ATOM 652 C C . ALA A 1 83 ? -14.160 3.222 -2.190 1.00 97.56 83 ALA A C 1
ATOM 654 O O . ALA A 1 83 ? -15.136 2.944 -2.893 1.00 97.56 83 ALA A O 1
ATOM 655 N N . ALA A 1 84 ? -12.971 3.554 -2.722 1.00 96.75 84 ALA A N 1
ATOM 656 C CA . ALA A 1 84 ? -12.722 3.715 -4.161 1.00 96.75 84 ALA A CA 1
ATOM 657 C C . ALA A 1 84 ? -13.150 2.486 -4.974 1.00 96.75 84 ALA A C 1
ATOM 659 O O . ALA A 1 84 ? -13.767 2.624 -6.028 1.00 96.75 84 ALA A O 1
ATOM 660 N N . GLY A 1 85 ? -12.890 1.274 -4.468 1.00 95.31 85 GLY A N 1
ATOM 661 C CA . GLY A 1 85 ? -13.220 0.035 -5.181 1.00 95.31 85 GLY A CA 1
ATOM 662 C C . GLY A 1 85 ? -14.713 -0.101 -5.509 1.00 95.31 85 GLY A C 1
ATOM 663 O O . GLY A 1 85 ? -15.069 -0.601 -6.572 1.00 95.31 85 GLY A O 1
ATOM 664 N N . ALA A 1 86 ? -15.597 0.412 -4.647 1.00 96.62 86 ALA A N 1
ATOM 665 C CA . ALA A 1 86 ? -17.046 0.408 -4.873 1.00 96.62 86 ALA A CA 1
ATOM 666 C C . ALA A 1 86 ? -17.522 1.511 -5.841 1.00 96.62 86 ALA A C 1
ATOM 668 O O . ALA A 1 86 ? -18.685 1.518 -6.249 1.00 96.62 86 ALA A O 1
ATOM 669 N N . ARG A 1 87 ? -16.641 2.454 -6.191 1.00 96.75 87 ARG A N 1
ATOM 670 C CA . ARG A 1 87 ? -16.906 3.580 -7.097 1.00 96.75 87 ARG A CA 1
ATOM 671 C C . ARG A 1 87 ? -16.363 3.353 -8.502 1.00 96.75 87 ARG A C 1
ATOM 673 O O . ARG A 1 87 ? -16.519 4.225 -9.350 1.00 96.75 87 ARG A O 1
ATOM 680 N N . PHE A 1 88 ? -15.750 2.202 -8.775 1.00 94.81 88 PHE A N 1
ATOM 681 C CA . PHE A 1 88 ? -15.205 1.904 -10.095 1.00 94.81 88 PHE A CA 1
ATOM 682 C C . PHE A 1 88 ? -16.271 2.063 -11.195 1.00 94.81 88 PHE A C 1
ATOM 684 O O . PHE A 1 88 ? -17.365 1.507 -11.101 1.00 94.81 88 PHE A O 1
ATOM 691 N N . GLY A 1 89 ? -15.947 2.846 -12.228 1.00 95.38 89 GLY A N 1
ATOM 692 C CA . GLY A 1 89 ? -16.854 3.171 -13.336 1.00 95.38 89 GLY A CA 1
ATOM 693 C C . GLY A 1 89 ? -17.828 4.330 -13.081 1.00 95.38 89 GLY A C 1
ATOM 694 O O . GLY A 1 89 ? -18.613 4.643 -13.970 1.00 95.38 89 GLY A O 1
ATOM 695 N N . GLN A 1 90 ? -17.790 4.966 -11.906 1.00 97.25 90 GLN A N 1
ATOM 696 C CA . GLN A 1 90 ? -18.587 6.158 -11.586 1.00 97.25 90 GLN A CA 1
ATOM 697 C C . GLN A 1 90 ? -17.762 7.437 -11.788 1.00 97.25 90 GLN A C 1
ATOM 699 O O . GLN A 1 90 ? -16.538 7.418 -11.651 1.00 97.25 90 GLN A O 1
ATOM 704 N N . ASP A 1 91 ? -18.433 8.561 -12.059 1.00 97.25 91 ASP A N 1
ATOM 705 C CA . ASP A 1 91 ? -17.785 9.852 -12.354 1.00 97.25 91 ASP A CA 1
ATOM 706 C C . ASP A 1 91 ? -16.863 10.337 -11.225 1.00 97.25 91 ASP A C 1
ATOM 708 O O . ASP A 1 91 ? -15.838 10.968 -11.473 1.00 97.25 91 ASP A O 1
ATOM 712 N N . ASN A 1 92 ? -17.200 10.016 -9.974 1.00 95.56 92 ASN A N 1
ATOM 713 C CA . ASN A 1 92 ? -16.425 10.404 -8.799 1.00 95.56 92 ASN A CA 1
ATOM 714 C C . ASN A 1 92 ? -15.352 9.382 -8.385 1.00 95.56 92 ASN A C 1
ATOM 716 O O . ASN A 1 92 ? -14.740 9.571 -7.340 1.00 95.56 92 ASN A O 1
ATOM 720 N N . TYR A 1 93 ? -15.087 8.336 -9.179 1.00 95.19 93 TYR A N 1
ATOM 721 C CA . TYR A 1 93 ? -14.135 7.269 -8.833 1.00 95.19 93 TYR A CA 1
ATOM 722 C C . TYR A 1 93 ? -12.774 7.790 -8.344 1.00 95.19 93 TYR A C 1
ATOM 724 O O . TYR A 1 93 ? -12.298 7.366 -7.297 1.00 95.19 93 TYR A O 1
ATOM 732 N N . VAL A 1 94 ? -12.175 8.737 -9.074 1.00 92.62 94 VAL A N 1
ATOM 733 C CA . VAL A 1 94 ? -10.835 9.284 -8.778 1.00 92.62 94 VAL A CA 1
ATOM 734 C C . VAL A 1 94 ? -10.808 10.092 -7.477 1.00 92.62 94 VAL A C 1
ATOM 736 O O . VAL A 1 94 ? -9.773 10.164 -6.824 1.00 92.62 94 VAL A O 1
ATOM 739 N N . ALA A 1 95 ? -11.931 10.707 -7.109 1.00 95.25 95 ALA A N 1
ATOM 740 C CA . ALA A 1 95 ? -12.036 11.544 -5.918 1.00 95.25 95 ALA A CA 1
ATOM 741 C C . ALA A 1 95 ? -12.463 10.758 -4.670 1.00 95.25 95 ALA A C 1
ATOM 743 O O . ALA A 1 95 ? -12.501 11.334 -3.587 1.00 95.25 95 ALA A O 1
ATOM 744 N N . SER A 1 96 ? -12.798 9.473 -4.811 1.00 96.31 96 SER A N 1
ATOM 745 C CA . SER A 1 96 ? -13.272 8.654 -3.702 1.00 96.31 96 SER A CA 1
ATOM 746 C C . SER A 1 96 ? -12.151 7.870 -3.033 1.00 96.31 96 SER A C 1
ATOM 748 O O . SER A 1 96 ? -11.289 7.341 -3.728 1.00 96.31 96 SER A O 1
ATOM 750 N N . ALA A 1 97 ? -12.257 7.722 -1.706 1.00 97.31 97 ALA A N 1
ATOM 751 C CA . ALA A 1 97 ? -11.350 7.078 -0.745 1.00 97.31 97 ALA A CA 1
ATOM 752 C C . ALA A 1 97 ? -10.531 8.012 0.153 1.00 97.31 97 ALA A C 1
ATOM 754 O O . ALA A 1 97 ? -10.174 9.137 -0.193 1.00 97.31 97 ALA A O 1
ATOM 755 N N . CYS A 1 98 ? -10.166 7.456 1.307 1.00 98.12 98 CYS A N 1
ATOM 756 C CA . CYS A 1 98 ? -9.062 7.916 2.132 1.00 98.12 98 CYS A CA 1
ATOM 757 C C . CYS A 1 98 ? -7.697 7.614 1.483 1.00 98.12 98 CYS A C 1
ATOM 759 O O . CYS A 1 98 ? -7.571 6.716 0.645 1.00 98.12 98 CYS A O 1
ATOM 761 N N . GLY A 1 99 ? -6.656 8.314 1.934 1.00 97.56 99 GLY A N 1
ATOM 762 C CA . GLY A 1 99 ? -5.256 8.052 1.596 1.00 97.56 99 GLY A CA 1
ATOM 763 C C . GLY A 1 99 ? -4.439 7.620 2.813 1.00 97.56 99 GLY A C 1
ATOM 764 O O . GLY A 1 99 ? -4.790 7.928 3.950 1.00 97.56 99 GLY A O 1
ATOM 765 N N . MET A 1 100 ? -3.322 6.928 2.581 1.00 98.12 100 MET A N 1
ATOM 766 C CA . MET A 1 100 ? -2.383 6.567 3.649 1.00 98.12 100 MET A CA 1
ATOM 767 C C . MET A 1 100 ? -1.476 7.753 3.979 1.00 98.12 100 MET A C 1
ATOM 769 O O . MET A 1 100 ? -0.753 8.250 3.114 1.00 98.12 100 MET A O 1
ATOM 773 N N . GLY A 1 101 ? -1.508 8.214 5.228 1.00 98.31 101 GLY A N 1
ATOM 774 C CA . GLY A 1 101 ? -0.606 9.249 5.715 1.00 98.31 101 GLY A CA 1
ATOM 775 C C . GLY A 1 101 ? 0.809 8.736 5.951 1.00 98.31 101 GLY A C 1
ATOM 776 O O . GLY A 1 101 ? 1.040 7.542 6.124 1.00 98.31 101 GLY A O 1
ATOM 777 N N . TYR A 1 102 ? 1.763 9.667 6.032 1.00 97.88 102 TYR A N 1
ATOM 778 C CA . TYR A 1 102 ? 3.163 9.352 6.334 1.00 97.88 102 TYR A CA 1
ATOM 779 C C . TYR A 1 102 ? 3.306 8.506 7.607 1.00 97.88 102 TYR A C 1
ATOM 781 O O . TYR A 1 102 ? 4.036 7.519 7.609 1.00 97.88 102 TYR A O 1
ATOM 789 N N . SER A 1 103 ? 2.583 8.859 8.676 1.00 98.25 103 SER A N 1
ATOM 790 C CA . SER A 1 103 ? 2.655 8.126 9.945 1.00 98.25 103 SER A CA 1
ATOM 791 C C . SER A 1 103 ? 2.165 6.685 9.811 1.00 98.25 103 SER A C 1
ATOM 793 O O . SER A 1 103 ? 2.829 5.787 10.318 1.00 98.25 103 SER A O 1
ATOM 795 N N . ALA A 1 104 ? 1.069 6.448 9.085 1.00 97.94 104 ALA A N 1
ATOM 796 C CA . ALA A 1 104 ? 0.570 5.102 8.816 1.00 97.94 104 ALA A CA 1
ATOM 797 C C . ALA A 1 104 ? 1.570 4.284 7.991 1.00 97.94 104 ALA A C 1
ATOM 799 O O . ALA A 1 104 ? 1.901 3.159 8.358 1.00 97.94 104 ALA A O 1
ATOM 800 N N . THR A 1 105 ? 2.105 4.866 6.914 1.00 96.81 105 THR A N 1
ATOM 801 C CA . THR A 1 105 ? 3.109 4.208 6.067 1.00 96.81 105 THR A CA 1
ATOM 802 C C . THR A 1 105 ? 4.354 3.823 6.869 1.00 96.81 105 THR A C 1
ATOM 804 O O . THR A 1 105 ? 4.802 2.681 6.795 1.00 96.81 105 THR A O 1
ATOM 807 N N . MET A 1 106 ? 4.888 4.736 7.686 1.00 96.94 106 MET A N 1
ATOM 808 C CA . MET A 1 106 ? 6.070 4.461 8.509 1.00 96.94 106 MET A CA 1
ATOM 809 C C . MET A 1 106 ? 5.806 3.426 9.603 1.00 96.94 106 MET A C 1
ATOM 811 O O . MET A 1 106 ? 6.686 2.608 9.868 1.00 96.94 106 MET A O 1
ATOM 815 N N . ALA A 1 107 ? 4.620 3.432 10.217 1.00 95.50 107 ALA A N 1
ATOM 816 C CA . ALA A 1 107 ? 4.237 2.420 11.196 1.00 95.50 107 ALA A CA 1
ATOM 817 C C . ALA A 1 107 ? 4.228 1.019 10.566 1.00 95.50 107 ALA A C 1
ATOM 819 O O . ALA A 1 107 ? 4.863 0.112 11.094 1.00 95.50 107 ALA A O 1
ATOM 820 N N . LEU A 1 108 ? 3.604 0.859 9.392 1.00 96.00 108 LEU A N 1
ATOM 821 C CA . LEU A 1 108 ? 3.551 -0.426 8.684 1.00 96.00 108 LEU A CA 1
ATOM 822 C C . LEU A 1 108 ? 4.937 -0.922 8.244 1.00 96.00 108 LEU A C 1
ATOM 824 O O . LEU A 1 108 ? 5.208 -2.115 8.330 1.00 96.00 108 LEU A O 1
ATOM 828 N N . LEU A 1 109 ? 5.820 -0.018 7.806 1.00 93.50 109 LEU A N 1
ATOM 829 C CA . LEU A 1 109 ? 7.189 -0.362 7.400 1.00 93.50 109 LEU A CA 1
ATOM 830 C C . LEU A 1 109 ? 8.108 -0.709 8.581 1.00 93.50 109 LEU A C 1
ATOM 832 O O . LEU A 1 109 ? 9.076 -1.434 8.388 1.00 93.50 109 LEU A O 1
ATOM 836 N N . SER A 1 110 ? 7.825 -0.189 9.780 1.00 89.81 110 SER A N 1
ATOM 837 C CA . SER A 1 110 ? 8.670 -0.374 10.974 1.00 89.81 110 SER A CA 1
ATOM 838 C C . SER A 1 110 ? 8.163 -1.468 11.920 1.00 89.81 110 SER A C 1
ATOM 840 O O . SER A 1 110 ? 8.824 -1.771 12.910 1.00 89.81 110 SER A O 1
ATOM 842 N N . ALA A 1 111 ? 6.978 -2.027 11.662 1.00 75.06 111 ALA A N 1
ATOM 843 C CA . ALA A 1 111 ? 6.331 -3.027 12.512 1.00 75.06 111 ALA A CA 1
ATOM 844 C C . ALA A 1 111 ? 6.932 -4.444 12.394 1.00 75.06 111 ALA A C 1
ATOM 846 O O . ALA A 1 111 ? 6.451 -5.355 13.069 1.00 75.06 111 ALA A O 1
ATOM 847 N N . ALA A 1 112 ? 7.953 -4.636 11.552 1.00 55.22 112 ALA A N 1
ATOM 848 C CA . ALA A 1 112 ? 8.573 -5.923 11.242 1.00 55.22 112 ALA A CA 1
ATOM 849 C C . ALA A 1 112 ? 10.105 -5.860 11.311 1.00 55.22 112 ALA A C 1
ATOM 851 O O . ALA A 1 112 ? 10.678 -4.845 10.858 1.00 55.22 112 ALA A O 1
#

InterPro domains:
  IPR007325 Kynurenine formamidase/cyclase-like [PF04199] (4-110)
  IPR037175 Kynurenine formamidase superfamily [G3DSA:3.50.30.50] (1-111)
  IPR037175 Kynurenine formamidase superfamily [SSF102198] (4-110)

Organism: NCBI:txid293958

Radius of gyration: 15.79 Å; chains: 1; bounding box: 40×27×45 Å

Foldseek 3Di:
DDDDQPDDDHDDFQVNVPQADDVRHGTDDPVRPPVVLVVAAEDEQAAQVDWQAAEDALVSLVVSCVVVVHQDDPSHHYHYHYVLVVCPPHPCSVRGTYDYDPRNVVNNVPSD

Sequence (112 aa):
MAPSTHNGTHLDAPYHYHSTMDHGIPSLRIDEVPLGWCFQPGVKLDFRHFEDGYLVTASDAEAELERIGHVLRPLDIVVVNTAAGARFGQDNYVASACGMGYSATMALLSAA

Secondary structure (DSSP, 8-state):
-PPPSSSSS----GGGT-SEEGGGEEPPPGGGS-GGGGGSPEEEEE-TTSPTT-EE-HHHHHHHHHHHT----TT-EEEEE-GGGGGTTSTTGGG-S-EE-HHHHHHHHH--

pLDDT: mean 95.37, std 6.36, range [55.22, 98.75]